Protein AF-A0A7W0PV53-F1 (afdb_monomer_lite)

Secondary structure (DSSP, 8-state):
-------TT------HHHHHH-TT------HHHHHHHHHHHHHHTT--HHHHHSTTT-HHHHHHHHHHTTSB-TTS-BPP-----

pLDDT: mean 87.44, std 15.57, range [36.19, 98.0]

Radius of gyration: 23.08 Å; chains: 1; bounding box: 46×52×48 Å

Foldseek 3Di:
DDDDDPPVPDDDDDPVVVCVVCVPDDDPDDPVNVVVVVVVVVVVDPDDPCCVVALNPDVVNVLVVCPVVQQADPVRDGDDPPPDD

Structure (mmCIF, N/CA/C/O backbone):
data_AF-A0A7W0PV53-F1
#
_entry.id   AF-A0A7W0PV53-F1
#
loop_
_atom_site.group_PDB
_atom_site.id
_atom_site.type_symbol
_atom_site.label_atom_id
_atom_site.label_alt_id
_atom_site.label_comp_id
_atom_site.label_asym_id
_atom_site.label_entity_id
_atom_site.label_seq_id
_atom_site.pdbx_PDB_ins_code
_atom_site.Cartn_x
_atom_site.Cartn_y
_atom_site.Cartn_z
_atom_site.occupancy
_atom_site.B_iso_or_equiv
_atom_site.auth_seq_id
_atom_site.auth_comp_id
_atom_site.auth_asym_id
_atom_site.auth_atom_id
_atom_site.pdbx_PDB_model_num
ATOM 1 N N . VAL A 1 1 ? 16.981 22.177 -11.575 1.00 41.25 1 VAL A N 1
ATOM 2 C CA . VAL A 1 1 ? 17.606 21.300 -10.554 1.00 41.25 1 VAL A CA 1
ATOM 3 C C . VAL A 1 1 ? 16.870 21.560 -9.242 1.00 41.25 1 VAL A C 1
ATOM 5 O O . VAL A 1 1 ? 16.794 22.717 -8.860 1.00 41.25 1 VAL A O 1
ATOM 8 N N . GLY A 1 2 ? 16.194 20.566 -8.648 1.00 45.72 2 GLY A N 1
ATOM 9 C CA . GLY A 1 2 ? 15.264 20.781 -7.521 1.00 45.72 2 GLY A CA 1
ATOM 10 C C . GLY A 1 2 ? 15.964 21.150 -6.205 1.00 45.72 2 GLY A C 1
ATOM 11 O O . GLY A 1 2 ? 16.891 20.449 -5.792 1.00 45.72 2 GLY A O 1
ATOM 12 N N . SER A 1 3 ? 15.480 22.216 -5.566 1.00 48.72 3 SER A N 1
ATOM 13 C CA . SER A 1 3 ? 16.083 23.082 -4.536 1.00 48.72 3 SER A CA 1
ATOM 14 C C . SER A 1 3 ? 16.192 22.527 -3.103 1.00 48.7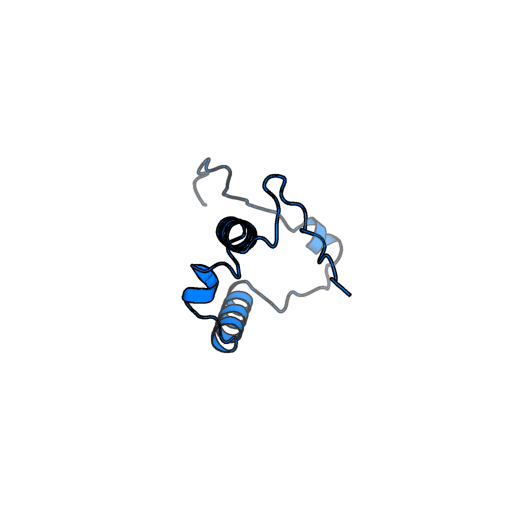2 3 SER A C 1
ATOM 16 O O . SER A 1 3 ? 15.950 23.267 -2.159 1.00 48.72 3 SER A O 1
ATOM 18 N N . GLY A 1 4 ? 16.578 21.257 -2.929 1.00 55.28 4 GLY A N 1
ATOM 19 C CA . GLY A 1 4 ? 17.072 20.738 -1.638 1.00 55.28 4 GLY A CA 1
ATOM 20 C C . GLY A 1 4 ? 16.211 21.057 -0.405 1.00 55.28 4 GLY A C 1
ATOM 21 O O . GLY A 1 4 ? 16.736 21.572 0.575 1.00 55.28 4 GLY A O 1
ATOM 22 N N . ASP A 1 5 ? 14.909 20.779 -0.468 1.00 62.41 5 ASP A N 1
ATOM 23 C CA . ASP A 1 5 ? 14.003 20.902 0.679 1.00 62.41 5 ASP A CA 1
ATOM 24 C C . ASP A 1 5 ? 14.387 19.870 1.767 1.00 62.41 5 ASP A C 1
ATOM 26 O O . ASP A 1 5 ? 14.471 18.679 1.444 1.00 62.41 5 ASP A O 1
ATOM 30 N N . PRO A 1 6 ? 14.659 20.277 3.023 1.00 63.22 6 PRO A N 1
ATOM 31 C CA . PRO A 1 6 ? 15.067 19.382 4.102 1.00 63.22 6 PRO A CA 1
ATOM 32 C C . PRO A 1 6 ? 13.886 18.647 4.760 1.00 63.22 6 PRO A C 1
ATOM 34 O O . PRO A 1 6 ? 13.988 18.278 5.930 1.00 63.22 6 PRO A O 1
ATOM 37 N N . ASP A 1 7 ? 12.772 18.407 4.054 1.00 68.31 7 ASP A N 1
ATOM 38 C CA . ASP A 1 7 ? 11.782 17.432 4.523 1.00 68.31 7 ASP A CA 1
ATOM 39 C C . ASP A 1 7 ? 12.454 16.045 4.553 1.00 68.31 7 ASP A C 1
ATOM 41 O O . ASP A 1 7 ? 12.775 15.497 3.489 1.00 68.31 7 ASP A O 1
ATOM 45 N N . PRO A 1 8 ? 12.656 15.434 5.737 1.00 60.06 8 PRO A N 1
ATOM 46 C CA . PRO A 1 8 ? 13.331 14.142 5.861 1.00 60.06 8 PRO A CA 1
ATOM 47 C C . PRO A 1 8 ? 12.588 12.996 5.154 1.00 60.06 8 PRO A C 1
ATOM 49 O O . PRO A 1 8 ? 13.111 11.887 5.072 1.00 60.06 8 PRO A O 1
ATOM 52 N N . ARG A 1 9 ? 11.373 13.241 4.648 1.00 68.75 9 ARG A N 1
ATOM 53 C CA . ARG A 1 9 ? 10.552 12.284 3.895 1.00 68.75 9 ARG A CA 1
ATOM 54 C C . ARG A 1 9 ? 10.761 12.368 2.380 1.00 68.75 9 ARG A C 1
ATOM 56 O O . ARG A 1 9 ? 10.193 11.561 1.645 1.00 68.75 9 ARG A O 1
ATOM 63 N N . SER A 1 10 ? 11.569 13.311 1.897 1.00 71.94 10 SER A N 1
ATOM 64 C CA . SER A 1 10 ? 11.945 13.404 0.486 1.00 71.94 10 SER A CA 1
ATOM 65 C C . SER A 1 10 ? 13.145 12.506 0.187 1.00 71.94 10 SER A C 1
ATOM 67 O O . SER A 1 10 ? 14.299 12.926 0.261 1.00 71.94 10 SER A O 1
ATOM 69 N N . TYR A 1 11 ? 12.880 11.254 -0.184 1.00 76.25 11 TYR A N 1
ATOM 70 C CA . TYR A 1 11 ? 13.928 10.315 -0.580 1.00 76.25 11 TYR A CA 1
ATOM 71 C C . TYR A 1 11 ? 14.290 10.484 -2.058 1.00 76.25 11 TYR A C 1
ATOM 73 O O . TYR A 1 11 ? 13.460 10.285 -2.945 1.00 76.25 11 TYR A O 1
ATOM 81 N N . ARG A 1 12 ? 15.559 10.796 -2.334 1.00 81.94 12 ARG A N 1
ATOM 82 C CA . ARG A 1 12 ? 16.168 10.560 -3.650 1.00 81.94 12 ARG A CA 1
ATOM 83 C C . ARG A 1 12 ? 17.104 9.374 -3.538 1.00 81.94 12 ARG A C 1
ATOM 85 O O . ARG A 1 12 ? 17.960 9.340 -2.660 1.00 81.94 12 ARG A O 1
ATOM 92 N N . VAL A 1 13 ? 16.931 8.424 -4.441 1.00 84.12 13 VAL A N 1
ATOM 93 C CA . VAL A 1 13 ? 17.722 7.198 -4.492 1.00 84.12 13 VAL A CA 1
ATOM 94 C C . VAL A 1 13 ? 18.359 7.065 -5.867 1.00 84.12 13 VAL A C 1
ATOM 96 O O . VAL A 1 13 ? 17.763 7.446 -6.876 1.00 84.12 13 VAL A O 1
ATOM 99 N N . ASP A 1 14 ? 19.581 6.546 -5.886 1.00 90.94 14 ASP A N 1
ATOM 100 C CA . ASP A 1 14 ? 20.326 6.238 -7.100 1.00 90.94 14 ASP A CA 1
ATOM 101 C C . ASP A 1 14 ? 20.301 4.721 -7.336 1.00 90.94 14 ASP A C 1
ATOM 103 O O . ASP A 1 14 ? 20.646 3.932 -6.454 1.00 90.94 14 ASP A O 1
ATOM 107 N N . PHE A 1 15 ? 19.887 4.318 -8.537 1.00 90.62 15 PHE A N 1
ATOM 108 C CA . PHE A 1 15 ? 19.825 2.922 -8.969 1.00 90.62 15 PHE A CA 1
ATOM 109 C C . PHE A 1 15 ? 21.030 2.502 -9.831 1.00 90.62 15 PHE A C 1
ATOM 111 O O . PHE A 1 15 ? 21.018 1.421 -10.421 1.00 90.62 15 PHE A O 1
ATOM 118 N N . GLY A 1 16 ? 22.101 3.299 -9.883 1.00 95.69 16 GLY A N 1
ATOM 119 C CA . GLY A 1 16 ? 23.301 3.032 -10.679 1.00 95.69 16 GLY A CA 1
ATOM 120 C C . GLY A 1 16 ? 23.954 1.680 -10.382 1.00 95.69 16 GLY A C 1
ATOM 121 O O . GLY A 1 16 ? 24.402 0.998 -11.301 1.00 95.69 16 GLY A O 1
ATOM 122 N N . LYS A 1 17 ? 23.921 1.218 -9.122 1.00 96.75 17 LYS A N 1
ATOM 123 C CA . LYS A 1 17 ? 24.404 -0.125 -8.751 1.00 96.75 17 LYS A CA 1
ATOM 124 C C . LYS A 1 17 ? 23.662 -1.236 -9.499 1.00 96.75 17 LYS A C 1
ATOM 126 O O . LYS A 1 17 ? 24.291 -2.192 -9.941 1.00 96.75 17 LYS A O 1
ATOM 131 N N . PHE A 1 18 ? 22.341 -1.114 -9.637 1.00 96.31 18 PHE A N 1
ATOM 132 C CA . PHE A 1 18 ? 21.540 -2.082 -10.384 1.00 96.31 18 PHE A CA 1
ATOM 133 C C . PHE A 1 18 ? 21.881 -2.022 -11.873 1.00 96.31 18 PHE A C 1
ATOM 135 O O . PHE A 1 18 ? 22.158 -3.056 -12.471 1.00 96.31 18 PHE A O 1
ATOM 142 N N . ALA A 1 19 ? 21.933 -0.816 -12.445 1.00 94.88 19 ALA A N 1
ATOM 143 C CA . ALA A 1 19 ? 22.255 -0.626 -13.858 1.00 94.88 19 ALA A CA 1
ATOM 144 C C . ALA A 1 19 ? 23.631 -1.208 -14.231 1.00 94.88 19 ALA A C 1
ATOM 146 O O . ALA A 1 19 ? 23.780 -1.789 -15.300 1.00 94.88 19 ALA A O 1
ATOM 147 N N . HIS A 1 20 ? 24.624 -1.103 -13.341 1.00 96.81 20 HIS A N 1
ATOM 148 C CA . HIS A 1 20 ? 25.942 -1.701 -13.557 1.00 96.81 20 HIS A CA 1
ATOM 149 C C . HIS A 1 20 ? 25.933 -3.232 -13.445 1.00 96.81 20 HIS A C 1
ATOM 15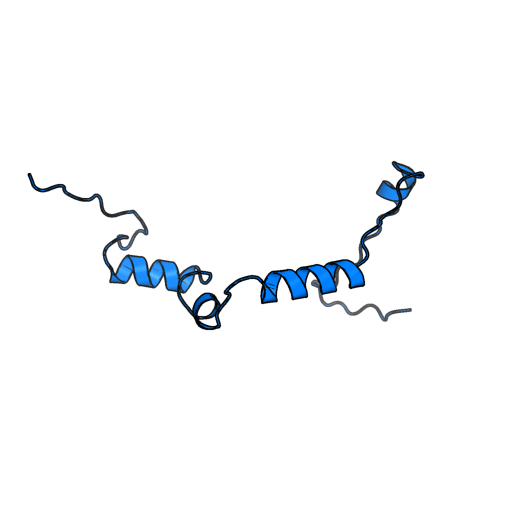1 O O . HIS A 1 20 ? 26.599 -3.908 -14.223 1.00 96.81 20 HIS A O 1
ATOM 157 N N . ALA A 1 21 ? 25.189 -3.783 -12.482 1.00 98.00 21 ALA A N 1
ATOM 158 C CA . ALA A 1 21 ? 25.102 -5.228 -12.277 1.00 98.00 21 ALA A CA 1
ATOM 159 C C . ALA A 1 21 ? 24.284 -5.943 -13.368 1.00 98.00 21 ALA A C 1
ATOM 161 O O . ALA A 1 21 ? 24.540 -7.112 -13.650 1.00 98.00 21 ALA A O 1
ATOM 162 N N . PHE A 1 22 ? 23.317 -5.252 -13.981 1.00 97.38 22 PHE A N 1
ATOM 163 C CA . PHE A 1 22 ? 22.387 -5.811 -14.966 1.00 97.38 22 PHE A CA 1
ATOM 164 C C . PHE A 1 22 ? 22.247 -4.889 -16.192 1.00 97.38 22 PHE A C 1
ATOM 166 O O . PHE A 1 22 ? 21.169 -4.337 -16.426 1.00 97.38 22 PHE A O 1
ATOM 173 N N . PRO A 1 23 ? 23.314 -4.705 -16.991 1.00 96.12 23 PRO A N 1
ATOM 174 C CA . PRO A 1 23 ? 23.343 -3.710 -18.068 1.00 96.12 23 PRO A CA 1
ATOM 175 C C . PRO A 1 23 ? 22.347 -3.995 -19.201 1.00 96.12 23 PRO A C 1
ATOM 177 O O . PRO A 1 23 ? 21.871 -3.067 -19.853 1.00 96.12 23 PRO A O 1
ATOM 180 N N . ASP A 1 24 ? 21.995 -5.265 -19.409 1.00 97.50 24 ASP A N 1
ATOM 181 C CA . ASP A 1 24 ? 21.071 -5.682 -20.466 1.00 97.50 24 ASP A CA 1
ATOM 182 C C . ASP A 1 24 ? 19.600 -5.693 -20.013 1.00 97.50 24 ASP A C 1
ATOM 184 O O . ASP A 1 24 ? 18.694 -5.876 -20.830 1.00 97.50 24 ASP A O 1
ATOM 188 N N . PHE A 1 25 ? 19.331 -5.479 -18.718 1.00 96.06 25 PHE A N 1
ATOM 189 C CA . PHE A 1 25 ? 17.970 -5.461 -18.191 1.00 96.06 25 PHE A CA 1
ATOM 190 C C . PHE A 1 25 ? 17.267 -4.146 -18.539 1.00 96.06 25 PHE A C 1
ATOM 192 O O . PHE A 1 25 ? 17.748 -3.054 -18.232 1.00 96.06 25 PHE A O 1
ATOM 199 N N . ARG A 1 26 ? 16.074 -4.240 -19.135 1.00 91.94 26 ARG A N 1
ATOM 200 C CA . ARG A 1 26 ? 15.235 -3.082 -19.460 1.00 91.94 26 ARG A CA 1
ATOM 201 C C . ARG A 1 26 ? 13.952 -3.127 -18.647 1.00 91.94 26 ARG A C 1
ATOM 203 O O . ARG A 1 26 ? 13.170 -4.062 -18.767 1.00 91.94 26 ARG A O 1
ATOM 210 N N . PHE A 1 27 ? 13.714 -2.088 -17.852 1.00 90.81 27 PHE A N 1
ATOM 211 C CA . PHE A 1 27 ? 12.445 -1.933 -17.149 1.00 90.81 27 PHE A CA 1
ATOM 212 C C . PHE A 1 27 ? 11.315 -1.673 -18.149 1.00 90.81 27 PHE A C 1
ATOM 214 O O . PHE A 1 27 ? 11.314 -0.667 -18.858 1.00 90.81 27 PHE A O 1
ATOM 221 N N . GLU A 1 28 ? 10.330 -2.565 -18.181 1.00 92.75 28 GLU A N 1
ATOM 222 C CA . GLU A 1 28 ? 9.121 -2.390 -18.994 1.00 92.75 28 GLU A CA 1
ATOM 223 C C . GLU A 1 28 ? 8.070 -1.524 -18.289 1.00 92.75 28 GLU A C 1
ATOM 225 O O . GLU A 1 28 ? 7.264 -0.839 -18.932 1.00 92.75 28 GLU A O 1
ATOM 230 N N . TRP A 1 29 ? 8.095 -1.526 -16.956 1.00 94.75 29 TRP A N 1
ATOM 231 C CA . TRP A 1 29 ? 7.232 -0.708 -16.120 1.00 94.75 29 TRP A CA 1
ATOM 232 C C . TRP A 1 29 ? 7.919 0.588 -15.719 1.00 94.75 29 TRP A C 1
ATOM 234 O O . TRP A 1 29 ? 9.044 0.608 -15.229 1.00 94.75 29 TRP A O 1
ATOM 244 N N . ASN A 1 30 ? 7.191 1.683 -15.891 1.00 94.62 30 ASN A N 1
ATOM 245 C CA . ASN A 1 30 ? 7.556 2.989 -15.366 1.00 94.62 30 ASN A CA 1
ATOM 246 C C . ASN A 1 30 ? 6.475 3.464 -14.391 1.00 94.62 30 ASN A C 1
ATOM 248 O O . ASN A 1 30 ? 5.388 2.886 -14.326 1.00 94.62 30 ASN A O 1
ATOM 252 N N . ALA A 1 31 ? 6.753 4.547 -13.663 1.00 94.19 31 ALA A N 1
ATOM 253 C CA . ALA A 1 31 ? 5.830 5.081 -12.662 1.00 94.19 31 ALA A CA 1
ATOM 254 C C . ALA A 1 31 ? 4.425 5.370 -13.226 1.00 94.19 31 ALA A C 1
ATOM 256 O O . ALA A 1 31 ? 3.430 5.113 -12.558 1.00 94.19 31 ALA A O 1
ATOM 257 N N . LYS A 1 32 ? 4.328 5.841 -14.478 1.00 97.06 32 LYS A N 1
ATOM 258 C CA . LYS A 1 32 ? 3.040 6.116 -15.131 1.00 97.06 32 LYS A CA 1
ATOM 259 C C . LYS A 1 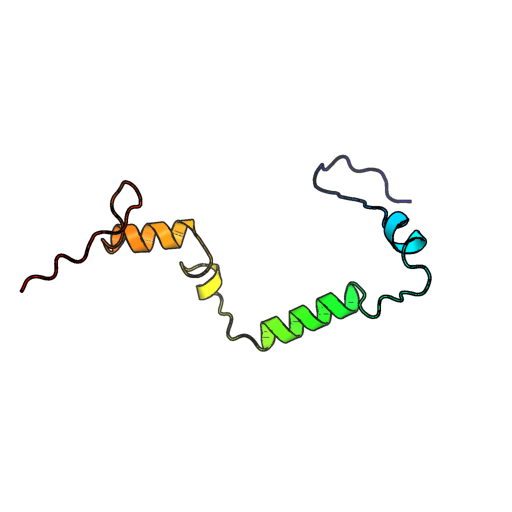32 ? 2.249 4.833 -15.403 1.00 97.06 32 LYS A C 1
ATOM 261 O O . LYS A 1 32 ? 1.052 4.802 -15.139 1.00 97.06 32 LYS A O 1
ATOM 266 N N . ARG A 1 33 ? 2.905 3.788 -15.919 1.00 97.25 33 ARG A N 1
ATOM 267 C CA . ARG A 1 33 ? 2.285 2.470 -16.146 1.00 97.25 33 ARG A CA 1
ATOM 268 C C . ARG A 1 33 ? 1.851 1.833 -14.829 1.00 97.25 33 ARG A C 1
ATOM 270 O O . ARG A 1 33 ? 0.709 1.409 -14.732 1.00 97.25 33 ARG A O 1
ATOM 277 N N . GLY A 1 34 ? 2.710 1.869 -13.809 1.00 97.06 34 GLY A N 1
ATOM 278 C CA . GLY A 1 34 ? 2.373 1.362 -12.477 1.00 97.06 34 GLY A CA 1
ATOM 279 C C . GLY A 1 34 ? 1.185 2.094 -11.846 1.00 97.06 34 GLY A C 1
ATOM 280 O O . GLY A 1 34 ? 0.301 1.461 -11.286 1.00 97.06 34 GLY A O 1
ATOM 281 N N . ALA A 1 35 ? 1.102 3.420 -11.991 1.00 97.94 35 ALA A N 1
ATOM 282 C CA . ALA A 1 35 ? -0.051 4.177 -11.504 1.00 97.94 35 ALA A CA 1
ATOM 283 C C . ALA A 1 35 ? -1.360 3.801 -12.225 1.00 97.94 35 ALA A C 1
ATOM 285 O O . ALA A 1 35 ? -2.399 3.697 -11.576 1.00 97.94 35 ALA A O 1
ATOM 286 N N . ALA A 1 36 ? -1.316 3.582 -13.544 1.00 97.81 36 ALA A N 1
ATOM 287 C CA . ALA A 1 36 ? -2.484 3.143 -14.310 1.00 97.81 36 ALA A CA 1
ATOM 288 C C . ALA A 1 36 ? -2.940 1.732 -13.903 1.00 97.81 36 ALA A C 1
ATOM 290 O O . ALA A 1 36 ? -4.127 1.516 -13.680 1.00 97.81 36 ALA A O 1
ATOM 291 N N . GLU A 1 37 ? -1.997 0.804 -13.728 1.00 97.38 37 GLU A N 1
ATOM 292 C CA . GLU A 1 37 ? -2.281 -0.552 -13.250 1.00 97.38 37 GLU A CA 1
ATOM 293 C C . GLU A 1 37 ? -2.954 -0.540 -11.874 1.00 97.38 37 GLU A C 1
ATOM 295 O O . GLU A 1 37 ? -3.985 -1.183 -11.689 1.00 97.38 37 GLU A O 1
ATOM 300 N N . LEU A 1 38 ? -2.425 0.239 -10.924 1.00 96.81 38 LEU A N 1
ATOM 301 C CA . LEU A 1 38 ? -3.028 0.373 -9.598 1.00 96.81 38 LEU A CA 1
ATOM 302 C C . LEU A 1 38 ? -4.440 0.960 -9.670 1.00 96.81 38 LEU A C 1
ATOM 304 O O . LEU A 1 38 ? -5.331 0.500 -8.964 1.00 96.81 38 LEU A O 1
ATOM 308 N N . TYR A 1 39 ? -4.661 1.958 -10.525 1.00 95.31 39 TYR A N 1
ATOM 309 C CA . TYR A 1 39 ? -5.983 2.547 -10.715 1.00 95.31 39 TYR A CA 1
ATOM 310 C C . TYR A 1 39 ? -7.004 1.526 -11.229 1.00 95.31 39 TYR A C 1
ATOM 312 O O . TYR A 1 39 ? -8.111 1.437 -10.695 1.00 95.31 39 TYR A O 1
ATOM 320 N N . ASP A 1 40 ? -6.638 0.741 -12.240 1.00 96.94 40 ASP A N 1
ATOM 321 C CA . ASP A 1 40 ? -7.528 -0.286 -12.774 1.00 96.94 40 ASP A CA 1
ATOM 322 C C . ASP A 1 40 ? -7.757 -1.415 -11.761 1.00 96.94 40 ASP A C 1
ATOM 324 O O . ASP A 1 40 ? -8.899 -1.841 -11.583 1.00 96.94 40 ASP A O 1
ATOM 328 N N . ALA A 1 41 ? -6.723 -1.823 -11.018 1.00 96.56 41 ALA A N 1
ATOM 329 C CA . ALA A 1 41 ? -6.848 -2.795 -9.935 1.00 96.56 41 ALA A CA 1
ATOM 330 C C . ALA A 1 41 ? -7.793 -2.309 -8.822 1.00 96.56 41 ALA A C 1
ATOM 332 O O . ALA A 1 41 ? -8.659 -3.066 -8.387 1.00 96.56 41 ALA A O 1
ATOM 333 N N . TYR A 1 42 ? -7.688 -1.045 -8.399 1.00 93.00 42 TYR A N 1
ATOM 334 C CA . TYR A 1 42 ? -8.570 -0.480 -7.374 1.00 93.00 42 TYR A CA 1
ATOM 335 C C . TYR A 1 42 ? -10.017 -0.325 -7.844 1.00 93.00 42 TYR A C 1
ATOM 337 O O . TYR A 1 42 ? -10.932 -0.508 -7.047 1.00 93.00 42 TYR A O 1
ATOM 345 N N . LYS A 1 43 ? -10.254 -0.031 -9.126 1.00 93.00 43 LYS A N 1
ATOM 346 C CA . LYS A 1 43 ? -11.616 -0.045 -9.683 1.00 93.00 43 LYS A CA 1
ATOM 347 C C . LYS A 1 43 ? -12.201 -1.451 -9.775 1.00 93.00 43 LYS A C 1
ATOM 349 O O . LYS A 1 43 ? -13.407 -1.609 -9.631 1.00 93.00 43 LYS A O 1
ATOM 354 N N . ALA A 1 44 ? -11.370 -2.439 -10.102 1.00 96.44 44 ALA A N 1
ATOM 355 C CA . ALA A 1 44 ? -11.798 -3.829 -10.226 1.00 96.44 44 ALA A CA 1
ATOM 356 C C . ALA A 1 44 ? -12.039 -4.480 -8.857 1.00 96.44 44 ALA A C 1
ATOM 358 O O . ALA A 1 44 ? -12.834 -5.409 -8.745 1.00 96.44 44 ALA A O 1
ATOM 359 N N . SER A 1 45 ? -11.358 -3.999 -7.817 1.00 91.88 45 SER A N 1
ATOM 360 C CA . SER A 1 45 ? -11.646 -4.384 -6.443 1.00 91.88 45 SER A CA 1
ATOM 361 C C . SER A 1 45 ? -12.934 -3.725 -5.952 1.00 91.88 45 SER A C 1
ATOM 363 O O . SER A 1 45 ? -13.153 -2.539 -6.174 1.00 91.88 45 SER A O 1
ATOM 365 N N . GLU A 1 46 ? -13.747 -4.458 -5.201 1.00 90.69 46 GLU A N 1
ATOM 366 C CA . GLU A 1 46 ? -14.953 -3.941 -4.539 1.00 90.69 46 GLU A CA 1
ATOM 367 C C . GLU A 1 46 ? -14.609 -3.147 -3.263 1.00 90.69 46 GLU A C 1
ATOM 369 O O . GLU A 1 46 ? -15.185 -3.369 -2.201 1.00 90.69 46 GLU A O 1
ATOM 374 N N . LEU A 1 47 ? -13.614 -2.258 -3.338 1.00 91.88 47 LEU A N 1
ATOM 375 C CA . LEU A 1 47 ? -13.223 -1.410 -2.217 1.00 91.88 47 LEU A CA 1
ATOM 376 C C . LEU A 1 47 ? -14.272 -0.323 -2.004 1.00 91.88 47 LEU A C 1
ATOM 378 O O . LEU A 1 47 ? -14.518 0.517 -2.871 1.00 91.88 47 LEU A O 1
ATOM 382 N N . THR A 1 48 ? -14.861 -0.320 -0.819 1.00 92.12 48 THR A N 1
ATOM 383 C CA . THR A 1 48 ? -15.825 0.687 -0.385 1.00 92.12 48 THR A CA 1
ATOM 384 C C . THR A 1 48 ? -15.159 1.700 0.537 1.00 92.12 48 THR A C 1
ATOM 386 O O . THR A 1 48 ? -14.121 1.434 1.141 1.00 92.12 48 THR A O 1
ATOM 389 N N . TYR A 1 49 ? -15.763 2.880 0.680 1.00 90.81 49 TYR A N 1
ATOM 390 C CA . TYR A 1 49 ? -15.306 3.859 1.668 1.00 90.81 49 TYR A CA 1
ATOM 391 C C . TYR A 1 49 ? -15.321 3.278 3.093 1.00 90.81 49 TYR A C 1
ATOM 393 O O . TYR A 1 49 ? -14.378 3.487 3.858 1.00 90.81 49 TYR A O 1
ATOM 401 N N . ASP A 1 50 ? -16.337 2.473 3.411 1.00 92.81 50 ASP A N 1
ATOM 402 C CA . ASP A 1 50 ? -16.486 1.816 4.711 1.00 92.81 50 ASP A CA 1
ATOM 403 C C . ASP A 1 50 ? -15.371 0.802 4.990 1.00 92.81 50 ASP A C 1
ATOM 405 O O . ASP A 1 50 ? -15.026 0.579 6.146 1.00 92.81 50 ASP A O 1
ATOM 409 N N . ASP A 1 51 ? -14.733 0.227 3.967 1.00 92.25 51 ASP A N 1
ATOM 410 C CA . ASP A 1 51 ? -13.558 -0.621 4.182 1.00 92.25 51 ASP A CA 1
ATOM 411 C C . ASP A 1 51 ? -12.361 0.175 4.732 1.00 92.25 51 ASP A C 1
ATOM 413 O O . ASP A 1 51 ? -11.565 -0.354 5.518 1.00 92.25 51 ASP A O 1
ATOM 417 N N . PHE A 1 52 ? -12.236 1.446 4.332 1.00 90.31 52 PHE A N 1
ATOM 418 C CA . PHE A 1 52 ? -11.151 2.337 4.748 1.00 90.31 52 PHE A CA 1
ATOM 419 C C . PHE A 1 52 ? -11.432 3.059 6.060 1.00 90.31 52 PHE A C 1
ATOM 421 O O . PHE A 1 52 ? -10.501 3.236 6.843 1.00 90.31 52 PHE A O 1
ATOM 428 N N . ASP A 1 53 ? -12.671 3.492 6.308 1.00 90.50 53 ASP A N 1
ATOM 429 C CA . ASP A 1 53 ? -13.023 4.132 7.583 1.00 90.50 53 ASP A CA 1
ATOM 430 C C . ASP A 1 53 ? -13.459 3.124 8.656 1.00 90.50 53 ASP A C 1
ATOM 432 O O . ASP A 1 53 ? -13.419 3.420 9.850 1.00 90.50 53 ASP A O 1
ATOM 436 N N . GLY A 1 54 ? -13.835 1.912 8.258 1.00 91.75 54 GLY A N 1
ATOM 437 C CA . GLY A 1 54 ? -14.236 0.834 9.148 1.00 91.75 54 GLY A CA 1
ATOM 438 C C . GLY A 1 54 ? -13.064 0.095 9.787 1.00 91.75 54 GLY A C 1
ATOM 439 O O . GLY A 1 54 ? -11.920 0.547 9.850 1.00 91.75 54 GLY A O 1
ATOM 440 N N . ASP A 1 5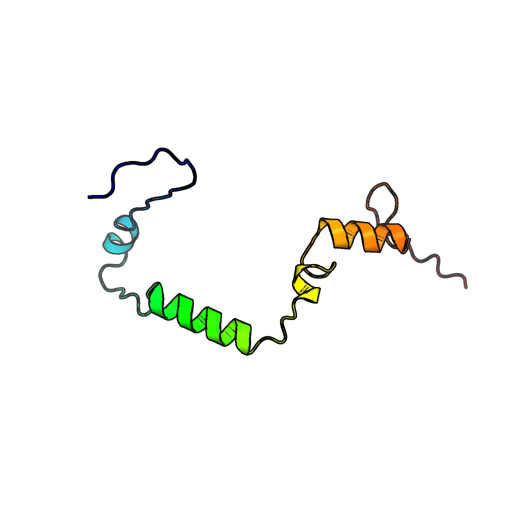5 ? -13.357 -1.088 10.315 1.00 94.38 55 ASP A N 1
ATOM 441 C CA . ASP A 1 55 ? -12.399 -1.877 11.086 1.00 94.38 55 ASP A CA 1
ATOM 442 C C . ASP A 1 55 ? -11.574 -2.852 10.225 1.00 94.38 55 ASP A C 1
ATOM 444 O O . ASP A 1 55 ? -10.649 -3.490 10.728 1.00 94.38 55 ASP A O 1
ATOM 448 N N . ARG A 1 56 ? -11.871 -2.944 8.923 1.00 93.56 56 ARG A N 1
ATOM 449 C CA . ARG A 1 56 ? -11.245 -3.898 8.002 1.00 93.56 56 ARG A CA 1
ATOM 450 C C . ARG A 1 56 ? -9.765 -3.602 7.782 1.00 93.56 56 ARG A C 1
ATOM 452 O O . ARG A 1 56 ? -8.938 -4.504 7.918 1.00 93.56 56 ARG A O 1
ATOM 459 N N . PHE A 1 57 ? -9.429 -2.347 7.477 1.00 94.38 57 PHE A N 1
ATOM 460 C CA . PHE A 1 57 ? -8.046 -1.919 7.223 1.00 94.38 57 PHE A CA 1
ATOM 461 C C . PHE A 1 57 ? -7.473 -0.994 8.308 1.00 94.38 57 PHE A C 1
ATOM 463 O O . PHE A 1 57 ? -6.261 -0.771 8.348 1.00 94.38 57 PHE A O 1
ATOM 470 N N . VAL A 1 58 ? -8.295 -0.507 9.246 1.00 94.88 58 VAL A N 1
ATOM 471 C CA . VAL A 1 58 ? -7.839 0.348 10.353 1.00 94.88 58 VAL A CA 1
ATOM 472 C C . VAL A 1 58 ? -7.633 -0.477 11.618 1.00 94.88 58 VAL A C 1
ATOM 474 O O . VAL A 1 58 ? -8.565 -0.765 12.370 1.00 94.88 58 VAL A O 1
ATOM 477 N N . ARG A 1 59 ? -6.370 -0.800 11.917 1.00 95.19 59 ARG A N 1
ATOM 478 C CA . ARG A 1 59 ? -5.996 -1.650 13.063 1.00 95.19 59 ARG A CA 1
ATOM 479 C C . ARG A 1 59 ? -6.588 -1.188 14.397 1.00 95.19 59 ARG A C 1
ATOM 481 O O . ARG A 1 59 ? -7.051 -2.022 15.167 1.00 95.19 59 ARG A O 1
ATOM 488 N N . LEU A 1 60 ? -6.557 0.111 14.701 1.00 95.56 60 LEU A N 1
ATOM 489 C CA . LEU A 1 60 ? -7.089 0.616 15.973 1.00 95.56 60 LEU A CA 1
ATOM 490 C C . LEU A 1 60 ? -8.599 0.382 16.094 1.00 95.56 60 LEU A C 1
ATOM 492 O O . LEU A 1 60 ? -9.058 -0.057 17.147 1.00 95.56 60 LEU A O 1
ATOM 496 N N . ARG A 1 61 ? -9.352 0.599 15.009 1.00 96.00 61 ARG A N 1
ATOM 497 C CA . ARG A 1 61 ? -10.788 0.302 14.960 1.00 96.00 61 ARG A CA 1
ATOM 498 C C . ARG A 1 61 ? -11.029 -1.201 15.082 1.00 96.00 61 ARG A C 1
ATOM 500 O O . ARG A 1 61 ? -11.850 -1.597 15.898 1.00 96.00 61 ARG A O 1
ATOM 507 N N . ARG A 1 62 ? -10.229 -2.039 14.406 1.00 96.50 62 ARG A N 1
ATOM 508 C CA . ARG A 1 62 ? -10.312 -3.507 14.529 1.00 96.50 62 ARG A CA 1
ATOM 509 C C . ARG A 1 62 ? -10.154 -3.989 15.960 1.00 96.50 62 ARG A C 1
ATOM 511 O O . ARG A 1 62 ? -10.933 -4.811 16.431 1.00 96.50 62 ARG A O 1
ATOM 518 N N . LEU A 1 63 ? -9.137 -3.484 16.654 1.00 96.75 63 LEU A N 1
ATOM 519 C CA . LEU A 1 63 ? -8.888 -3.842 18.047 1.00 96.75 63 LEU A CA 1
ATOM 520 C C . LEU A 1 63 ? -10.044 -3.399 18.945 1.00 96.75 63 LEU A C 1
ATOM 522 O O . LEU A 1 63 ? -10.443 -4.163 19.816 1.00 96.75 63 LEU A O 1
ATOM 526 N N . ARG A 1 64 ? -10.609 -2.209 18.702 1.00 96.50 64 ARG A N 1
ATOM 527 C CA . ARG A 1 64 ? -11.789 -1.719 19.419 1.00 96.50 64 ARG A CA 1
ATOM 528 C C . ARG A 1 64 ? -12.991 -2.644 19.214 1.00 96.50 64 ARG A C 1
ATOM 530 O O . ARG A 1 64 ? -13.536 -3.116 20.201 1.00 96.50 64 ARG A O 1
ATOM 537 N N . THR A 1 65 ? -13.321 -2.990 17.969 1.00 96.50 65 THR A N 1
ATOM 538 C CA . THR A 1 65 ? -14.409 -3.929 17.644 1.00 96.50 65 THR A CA 1
ATOM 539 C C . THR A 1 65 ? -14.225 -5.279 18.337 1.00 96.50 65 THR A C 1
ATOM 541 O O . THR A 1 65 ? -15.172 -5.838 18.881 1.00 96.50 65 THR A O 1
ATOM 544 N N . LEU A 1 66 ? -13.001 -5.818 18.340 1.00 96.56 66 LEU A N 1
ATOM 545 C CA . LEU A 1 66 ? -12.711 -7.111 18.963 1.00 96.56 66 LEU A CA 1
ATOM 546 C C . LEU A 1 66 ? -12.788 -7.073 20.498 1.00 96.56 66 LEU A C 1
ATOM 548 O O . LEU A 1 66 ? -13.213 -8.058 21.097 1.00 96.56 66 LEU A O 1
ATOM 552 N N . LEU A 1 67 ? -12.386 -5.964 21.123 1.00 97.06 67 LEU A N 1
ATOM 553 C CA . LEU A 1 67 ? -12.524 -5.740 22.565 1.00 97.06 67 LEU A CA 1
ATOM 554 C C . LEU A 1 67 ? -13.993 -5.571 22.965 1.00 97.06 67 LEU A C 1
ATOM 556 O O . LEU A 1 67 ? -14.465 -6.249 23.874 1.00 97.06 67 LEU A O 1
ATOM 560 N N . ASP A 1 68 ? -14.716 -4.697 22.265 1.00 96.44 68 ASP A N 1
ATOM 561 C CA . ASP A 1 68 ? -16.122 -4.395 22.542 1.00 96.44 68 ASP A CA 1
ATOM 562 C C . ASP A 1 68 ? -17.006 -5.634 22.292 1.00 96.44 68 ASP A C 1
ATOM 564 O O . ASP A 1 68 ? -17.977 -5.864 23.009 1.00 96.44 68 ASP A O 1
ATOM 568 N N . GLY A 1 69 ? -16.625 -6.482 21.329 1.00 95.44 69 GLY A N 1
ATOM 569 C CA . GLY A 1 69 ? -17.252 -7.777 21.058 1.00 95.44 69 GLY A CA 1
ATOM 570 C C . GLY A 1 69 ? -16.777 -8.935 21.946 1.00 95.44 69 GLY A C 1
ATOM 571 O O . GLY A 1 69 ? -17.144 -10.076 21.674 1.00 95.44 69 GLY A O 1
ATOM 572 N N . GLY A 1 70 ? -15.926 -8.688 22.950 1.00 95.25 70 GLY A N 1
ATOM 573 C CA . GLY A 1 70 ? -15.450 -9.710 23.894 1.00 95.25 70 GLY A CA 1
ATOM 574 C C . GLY A 1 70 ? -14.608 -10.825 23.265 1.00 95.25 70 GLY A C 1
ATOM 575 O O . GLY A 1 70 ? -14.438 -11.886 23.852 1.00 95.25 70 GLY A O 1
ATOM 576 N N . ARG A 1 71 ? -14.091 -10.617 22.051 1.00 96.25 71 ARG A N 1
ATOM 577 C CA . ARG A 1 71 ? -13.194 -11.563 21.370 1.00 96.25 71 ARG A CA 1
ATOM 578 C C . ARG A 1 71 ?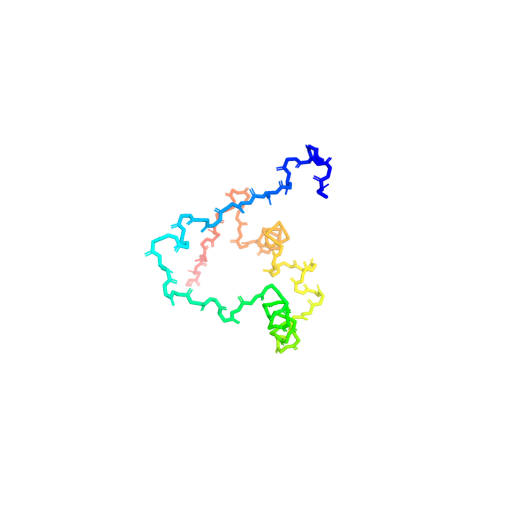 -11.760 -11.423 21.863 1.00 96.25 71 ARG A C 1
ATOM 580 O O . ARG A 1 71 ? -11.005 -12.393 21.822 1.00 96.25 71 ARG A O 1
ATOM 587 N N . LEU A 1 72 ? -11.392 -10.215 22.287 1.00 97.19 72 LEU A N 1
ATOM 588 C CA . LEU A 1 72 ? -10.129 -9.920 22.945 1.00 97.19 72 LEU A CA 1
ATOM 589 C C . LEU A 1 72 ? -10.363 -9.444 24.378 1.00 97.19 72 LEU A C 1
ATOM 591 O O . LEU A 1 72 ? -11.276 -8.662 24.638 1.00 97.19 72 LEU A O 1
ATOM 595 N N . ASP A 1 73 ? -9.468 -9.843 25.275 1.00 95.62 73 ASP A N 1
ATOM 596 C CA . ASP A 1 73 ? -9.373 -9.298 26.623 1.00 95.62 73 ASP A CA 1
ATOM 597 C C . ASP A 1 73 ? -8.676 -7.921 26.627 1.00 95.62 73 ASP A C 1
ATOM 599 O O . ASP A 1 73 ? -8.061 -7.482 25.649 1.00 95.62 73 ASP A O 1
ATOM 603 N N . LYS A 1 74 ? -8.684 -7.235 27.778 1.00 95.06 74 LYS A N 1
ATOM 604 C CA . LYS A 1 74 ? -8.014 -5.927 27.953 1.00 95.06 74 LYS A CA 1
ATOM 605 C C . LYS A 1 74 ? -6.490 -5.968 27.753 1.00 95.06 74 LYS A C 1
ATOM 607 O O . LYS A 1 74 ? -5.860 -4.917 27.661 1.00 95.06 74 LYS A O 1
ATOM 612 N N . ARG A 1 75 ? -5.886 -7.159 27.718 1.00 96.38 75 ARG A N 1
ATOM 613 C CA . ARG A 1 75 ? -4.463 -7.404 27.438 1.00 96.38 75 ARG A CA 1
ATOM 614 C C . ARG A 1 75 ? -4.231 -7.794 25.969 1.00 96.38 75 ARG A C 1
ATOM 616 O O . ARG A 1 75 ? -3.114 -8.183 25.622 1.00 96.38 75 ARG A O 1
ATOM 623 N N . LEU A 1 76 ? -5.253 -7.654 25.118 1.00 95.81 76 LEU A N 1
ATOM 624 C CA . LEU A 1 76 ? -5.267 -7.993 23.696 1.00 95.81 76 LEU A CA 1
ATOM 625 C C . LEU A 1 76 ? -4.969 -9.478 23.427 1.00 95.81 76 LEU A C 1
ATOM 627 O O . LEU A 1 76 ? -4.280 -9.821 22.462 1.00 95.81 76 LEU A O 1
ATOM 631 N N . ARG A 1 77 ? -5.466 -10.372 24.286 1.00 95.94 77 ARG A N 1
ATOM 632 C CA . ARG A 1 77 ?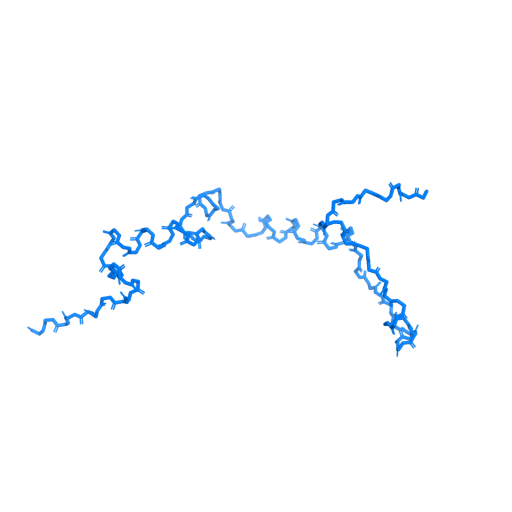 -5.423 -11.830 24.112 1.00 95.94 77 ARG A CA 1
ATOM 633 C C . ARG A 1 77 ? -6.789 -12.349 23.695 1.00 95.94 77 ARG A C 1
ATOM 635 O O . ARG A 1 77 ? -7.799 -11.834 24.149 1.00 95.94 77 ARG A O 1
ATOM 642 N N . TRP A 1 78 ? -6.811 -13.365 22.837 1.00 96.06 78 TRP A N 1
ATOM 643 C CA . TRP A 1 78 ? -8.055 -14.028 22.454 1.00 96.06 78 TRP A CA 1
ATOM 644 C C . TRP A 1 78 ? -8.704 -14.680 23.668 1.00 96.06 78 TRP A C 1
ATOM 646 O O . TRP A 1 78 ? -8.056 -15.473 24.358 1.00 96.06 78 TRP A O 1
ATOM 656 N N . GLU A 1 79 ? -9.977 -14.368 23.890 1.00 91.38 79 GLU A N 1
ATOM 657 C CA . GLU A 1 79 ? -10.800 -15.111 24.837 1.00 91.38 79 GLU A CA 1
ATOM 658 C C . GLU A 1 79 ? -10.963 -16.533 24.292 1.00 91.38 79 GLU A C 1
ATOM 660 O O . GLU A 1 79 ? -11.317 -16.732 23.124 1.00 91.38 79 GLU A O 1
ATOM 665 N N . ARG A 1 80 ? -10.623 -17.542 25.101 1.00 84.06 80 ARG A N 1
ATOM 666 C CA . ARG A 1 80 ? -10.841 -18.931 24.690 1.00 84.06 80 ARG A CA 1
ATOM 667 C C . ARG A 1 80 ? -12.342 -19.170 24.699 1.00 84.06 80 ARG A C 1
ATOM 669 O O . ARG A 1 80 ? -12.999 -18.878 25.693 1.00 84.06 80 ARG A O 1
ATOM 676 N N . GLU A 1 81 ? -12.869 -19.720 23.611 1.00 66.31 81 GLU A N 1
ATOM 677 C CA . GLU A 1 81 ? -14.227 -20.253 23.591 1.00 66.31 81 GLU A CA 1
ATOM 678 C C . GLU A 1 81 ? -14.285 -21.352 24.656 1.00 66.31 81 GLU A C 1
ATOM 680 O O . GLU A 1 81 ? -13.788 -22.462 24.459 1.00 66.31 81 GLU A O 1
ATOM 685 N N . ASN A 1 82 ? -14.825 -21.033 25.832 1.00 58.00 82 ASN A N 1
ATOM 686 C CA . ASN A 1 82 ? -15.249 -22.061 26.763 1.00 58.00 82 ASN A CA 1
ATOM 687 C C . ASN A 1 82 ? -16.418 -22.762 26.074 1.00 58.00 82 ASN A C 1
ATOM 689 O O . ASN A 1 82 ? -17.558 -22.319 26.170 1.00 58.00 82 ASN A O 1
ATOM 693 N N . SER A 1 83 ? -16.104 -23.813 25.314 1.00 50.12 83 SER A N 1
ATOM 694 C CA . SER A 1 83 ? -17.075 -24.782 24.826 1.00 50.12 83 SER A CA 1
ATOM 695 C C . SER A 1 83 ? -17.736 -25.399 26.054 1.00 50.12 83 SER A C 1
ATOM 697 O O . SER A 1 83 ? -17.214 -26.341 26.646 1.00 50.12 83 SER A O 1
ATOM 699 N N . THR A 1 84 ? -18.840 -24.813 26.503 1.00 45.47 84 THR A N 1
ATOM 700 C CA . THR A 1 84 ? -19.780 -25.493 27.386 1.00 45.47 84 THR A CA 1
ATOM 701 C C . THR A 1 84 ? -20.347 -26.669 26.607 1.00 45.47 84 THR A C 1
ATOM 703 O O . THR A 1 84 ? -21.132 -26.478 25.677 1.00 45.47 84 THR A O 1
ATOM 706 N N . ALA A 1 85 ? -19.852 -27.857 26.957 1.00 36.19 85 ALA A N 1
ATOM 707 C CA . ALA A 1 85 ? -20.585 -29.107 26.818 1.00 36.19 85 ALA A CA 1
ATOM 708 C C . ALA A 1 85 ? -21.860 -29.073 27.673 1.00 36.19 85 ALA A C 1
ATOM 710 O O . ALA A 1 85 ? -21.852 -28.358 28.705 1.00 36.19 85 ALA A O 1
#

Sequence (85 aa):
VGSGDPDPRSYRVDFGKFAHAFPDFRFEWNAKRGAAELYDAYKASELTYDDFDGDRFVRLRRLRTLLDGGRLDKRLRWERENSTA